Protein AF-A0A3M5C1I0-F1 (afdb_monomer)

Sequence (138 aa):
MQLDGQMSVAQLFEQVRHTVIEGQSHQDLPFDHLVEALQPPRSAAYNPLFQVMCNVQRWEFQQSRELAGMTVDYLVNDARATKFDLNLEVTELDHRLGCCLTYSTDLFDEPRIAQMAEHWLNLLQALLADPQQRLSEL

InterPro domains:
  IPR001242 Condensation domain [PF00668] (2-137)
  IPR023213 Chloramphenicol acetyltransferase-like domain superfamily [G3DSA:3.30.559.10] (63-79)

Secondary structure (DSSP, 8-state):
----TTSBHHHHHHHHHHHHHHHHTTTTS-HHHHHHHH-PPP-SSS-SS-SEEEEEE-----SEEEETTEEEEPPP------SSSEEEEEEEETTEEEEEEEE-TTT--HHHHHHHHHHHHHHHHHHHH-TTSBGGG-

Solvent-accessible surface area (backbone atoms only — not comparable to full-atom values): 8470 Å² total; per-residue (Å²): 140,85,89,56,51,80,38,27,38,48,56,51,51,52,53,50,52,50,54,52,53,59,49,59,78,53,59,86,60,55,66,69,60,51,48,66,73,66,61,66,89,84,57,97,87,52,45,79,101,53,43,72,47,78,47,80,45,89,48,89,64,63,58,58,43,80,55,97,89,38,84,44,70,68,76,79,79,83,65,82,74,60,76,31,57,33,35,38,41,34,36,47,49,94,94,38,80,46,76,46,80,38,53,33,72,93,81,46,54,70,72,59,52,54,52,51,52,53,52,49,52,52,48,54,53,50,54,69,71,42,45,74,44,36,54,67,78,107

Mean predicted aligned error: 6.78 Å

Structure (mmCIF, N/CA/C/O backbone):
data_AF-A0A3M5C1I0-F1
#
_entry.id   AF-A0A3M5C1I0-F1
#
loop_
_atom_site.group_PDB
_atom_site.id
_atom_site.type_symbol
_atom_site.label_atom_id
_atom_site.label_alt_id
_atom_site.label_comp_id
_atom_site.label_asym_id
_atom_site.label_entity_id
_atom_site.label_seq_id
_atom_site.pdbx_PDB_ins_code
_atom_site.Cartn_x
_atom_site.Cartn_y
_atom_site.Cartn_z
_atom_site.occupancy
_atom_site.B_iso_or_equiv
_atom_site.auth_seq_id
_atom_site.auth_comp_id
_atom_site.auth_asym_id
_atom_site.auth_atom_id
_atom_site.pdbx_PDB_model_num
ATOM 1 N N . MET A 1 1 ? -3.819 3.339 13.992 1.00 71.81 1 MET A N 1
ATOM 2 C CA . MET A 1 1 ? -4.509 4.377 13.201 1.00 71.81 1 MET A CA 1
ATOM 3 C C . MET A 1 1 ? -5.958 3.960 13.027 1.00 71.81 1 MET A C 1
ATOM 5 O O . MET A 1 1 ? -6.184 2.791 12.747 1.00 71.81 1 MET A O 1
ATOM 9 N N . GLN A 1 2 ? -6.919 4.857 13.231 1.00 86.69 2 GLN A N 1
ATOM 10 C CA . GLN A 1 2 ? -8.335 4.572 12.984 1.00 86.69 2 GLN A CA 1
ATOM 11 C C . GLN A 1 2 ? -8.820 5.521 11.894 1.00 86.69 2 GLN A C 1
ATOM 13 O O . GLN A 1 2 ? -8.638 6.727 12.030 1.00 86.69 2 GLN A O 1
ATOM 18 N N . LEU A 1 3 ? -9.371 4.959 10.820 1.00 91.69 3 LEU A N 1
ATOM 19 C CA . LEU A 1 3 ? -9.938 5.713 9.708 1.00 91.69 3 LEU A CA 1
ATOM 20 C C . LEU A 1 3 ? -11.421 5.978 9.972 1.00 91.69 3 LEU A C 1
ATOM 22 O O . LEU A 1 3 ? -12.141 5.084 10.417 1.00 91.69 3 LEU A O 1
ATOM 26 N N . ASP A 1 4 ? -11.868 7.186 9.651 1.00 93.00 4 ASP A N 1
ATOM 27 C CA . ASP A 1 4 ? -13.272 7.587 9.655 1.00 93.00 4 ASP A CA 1
ATOM 28 C C . ASP A 1 4 ? -13.571 8.311 8.335 1.00 93.00 4 ASP A C 1
ATOM 30 O O . ASP A 1 4 ? -12.836 9.207 7.922 1.00 93.00 4 ASP A O 1
ATOM 34 N N . GLY A 1 5 ? -14.657 7.922 7.663 1.00 94.00 5 GLY A N 1
ATOM 35 C CA . GLY A 1 5 ? -15.087 8.523 6.400 1.00 94.00 5 GLY A CA 1
ATOM 36 C C . GLY A 1 5 ? -15.406 10.021 6.493 1.00 94.00 5 GLY A C 1
ATOM 37 O O . GLY A 1 5 ? -15.457 10.690 5.462 1.00 94.00 5 GLY A O 1
ATOM 38 N N . GLN A 1 6 ? -15.625 10.557 7.698 1.00 96.88 6 GLN A N 1
ATOM 39 C CA . GLN A 1 6 ? -15.834 11.988 7.936 1.00 96.88 6 GLN A CA 1
ATOM 40 C C . GLN A 1 6 ? -14.535 12.788 8.080 1.00 96.88 6 GLN A C 1
ATOM 42 O O . GLN A 1 6 ? -14.590 14.019 8.084 1.00 96.88 6 GLN A O 1
ATOM 47 N N . MET A 1 7 ? -13.383 12.121 8.193 1.00 96.81 7 MET A N 1
ATOM 48 C CA . MET A 1 7 ? -12.091 12.803 8.209 1.00 96.81 7 MET A CA 1
ATOM 49 C C . MET A 1 7 ? -11.844 13.506 6.881 1.00 96.81 7 MET A C 1
ATOM 51 O O . MET A 1 7 ? -12.232 12.999 5.828 1.00 96.81 7 MET A O 1
ATOM 55 N N . SER A 1 8 ? -11.150 14.640 6.921 1.00 97.69 8 SER A N 1
ATOM 56 C CA . SER A 1 8 ? -10.592 15.234 5.711 1.00 97.69 8 SER A CA 1
ATOM 57 C C . SER A 1 8 ? -9.298 14.541 5.290 1.00 97.69 8 SER A C 1
ATOM 59 O O . SER A 1 8 ? -8.598 13.925 6.104 1.00 97.69 8 SER A O 1
ATOM 61 N N . VAL A 1 9 ? -8.929 14.693 4.021 1.00 97.19 9 VAL A N 1
ATOM 62 C CA . VAL A 1 9 ? -7.633 14.233 3.502 1.00 97.19 9 VAL A CA 1
ATOM 63 C C . VAL A 1 9 ? -6.456 14.805 4.306 1.00 97.19 9 VAL A C 1
ATOM 65 O O . VAL A 1 9 ? -5.522 14.081 4.649 1.00 97.19 9 VAL A O 1
ATOM 68 N N . ALA A 1 10 ? -6.514 16.080 4.693 1.00 97.19 10 ALA A N 1
ATOM 69 C CA . ALA A 1 10 ? -5.482 16.715 5.509 1.00 97.19 10 ALA A CA 1
ATOM 70 C C . ALA A 1 10 ? -5.347 16.066 6.898 1.00 97.19 10 ALA A C 1
ATOM 72 O O . ALA A 1 10 ? -4.231 15.879 7.385 1.00 97.19 10 ALA A O 1
ATOM 73 N N . GLN A 1 11 ? -6.465 15.688 7.527 1.00 97.00 11 GLN A N 1
ATOM 74 C CA . GLN A 1 11 ? -6.447 14.973 8.808 1.00 97.00 11 GLN A CA 1
ATOM 75 C C . GLN A 1 11 ? -5.831 13.580 8.665 1.00 97.00 11 GLN A C 1
ATOM 77 O O . GLN A 1 11 ? -5.047 13.168 9.522 1.00 97.00 11 GLN A O 1
ATOM 82 N N . LEU A 1 12 ? -6.140 12.878 7.569 1.00 96.19 12 LEU A N 1
ATOM 83 C CA . LEU A 1 12 ? -5.516 11.597 7.258 1.00 96.19 12 LEU A CA 1
ATOM 84 C C . LEU A 1 12 ? -3.996 11.746 7.135 1.00 96.19 12 LEU A C 1
ATOM 86 O O . LEU A 1 12 ? -3.261 11.013 7.795 1.00 96.19 12 LEU A O 1
ATOM 90 N N . PHE A 1 13 ? -3.516 12.707 6.341 1.00 95.81 13 PHE A N 1
ATOM 91 C CA . PHE A 1 13 ? -2.081 12.938 6.156 1.00 95.81 13 PHE A CA 1
ATOM 92 C C . PHE A 1 13 ? -1.365 13.274 7.459 1.00 95.81 13 PHE A C 1
ATOM 94 O O . PHE A 1 13 ? -0.282 12.745 7.703 1.00 95.81 13 PHE A O 1
ATOM 101 N N . GLU A 1 14 ? -1.972 14.085 8.321 1.00 96.12 14 GLU A N 1
ATOM 102 C CA . GLU A 1 14 ? -1.389 14.409 9.620 1.00 96.12 14 GLU A CA 1
ATOM 103 C C . GLU A 1 14 ? -1.270 13.168 10.519 1.00 96.12 14 GLU A C 1
ATOM 105 O O . GLU A 1 14 ? -0.227 12.935 11.134 1.00 96.12 14 GLU A O 1
ATOM 110 N N . GLN A 1 15 ? -2.291 12.310 10.537 1.00 95.88 15 GLN A N 1
ATOM 111 C CA . GLN A 1 15 ? -2.256 11.073 11.312 1.00 95.88 15 GLN A CA 1
ATOM 112 C C . GLN A 1 15 ? -1.260 10.051 10.730 1.00 95.88 15 GLN A C 1
ATOM 114 O O . GLN A 1 15 ? -0.572 9.374 11.501 1.00 95.88 15 GLN A O 1
ATOM 119 N N . VAL A 1 16 ? -1.141 9.947 9.395 1.00 95.25 16 VAL A N 1
ATOM 120 C CA . VAL A 1 16 ? -0.113 9.110 8.744 1.00 95.25 16 VAL A CA 1
ATOM 121 C C . VAL A 1 16 ? 1.268 9.627 9.130 1.00 95.25 16 VAL A C 1
ATOM 123 O O . VAL A 1 16 ? 2.104 8.850 9.586 1.00 95.25 16 VAL A O 1
ATOM 126 N N . ARG A 1 17 ? 1.501 10.938 9.006 1.00 95.19 17 ARG A N 1
ATOM 127 C CA . ARG A 1 17 ? 2.773 11.585 9.345 1.00 95.19 17 ARG A CA 1
ATOM 128 C C . ARG A 1 17 ? 3.173 11.302 10.791 1.00 95.19 17 ARG A C 1
ATOM 130 O O . ARG A 1 17 ? 4.309 10.904 11.029 1.00 95.19 17 ARG A O 1
ATOM 137 N N . HIS A 1 18 ? 2.248 11.468 11.736 1.00 95.50 18 HIS A N 1
ATOM 138 C CA . HIS A 1 18 ? 2.489 11.172 13.148 1.00 95.50 18 HIS A CA 1
ATOM 139 C C . HIS A 1 18 ? 2.860 9.700 13.360 1.00 95.50 18 HIS A C 1
ATOM 141 O O . HIS A 1 18 ? 3.897 9.408 13.945 1.00 95.50 18 HIS A O 1
ATOM 147 N N . THR A 1 19 ? 2.068 8.782 12.798 1.00 94.69 19 THR A N 1
ATOM 148 C CA . THR A 1 19 ? 2.283 7.332 12.933 1.00 94.69 19 THR A CA 1
ATOM 149 C C . THR A 1 19 ? 3.640 6.904 12.366 1.00 94.69 19 THR A C 1
ATOM 151 O O . THR A 1 19 ? 4.341 6.101 12.977 1.00 94.69 19 THR A O 1
ATOM 154 N N . VAL A 1 20 ? 4.036 7.446 11.209 1.00 93.06 20 VAL A N 1
ATOM 155 C CA . VAL A 1 20 ? 5.328 7.132 10.578 1.00 93.06 20 VAL A CA 1
ATOM 156 C C . VAL A 1 20 ? 6.492 7.652 11.421 1.00 93.06 20 VAL A C 1
ATOM 158 O O . VAL A 1 20 ? 7.457 6.920 11.626 1.00 93.06 20 VAL A O 1
ATOM 161 N N . ILE A 1 21 ? 6.402 8.879 11.940 1.00 94.50 21 ILE A N 1
ATOM 162 C CA . ILE A 1 21 ? 7.454 9.467 12.783 1.00 94.50 21 ILE A CA 1
ATOM 163 C C . ILE A 1 21 ? 7.602 8.693 14.100 1.00 94.50 21 ILE A C 1
ATOM 165 O O . ILE A 1 21 ? 8.722 8.369 14.488 1.00 94.50 21 ILE A O 1
ATOM 169 N N . GLU A 1 22 ? 6.495 8.351 14.764 1.00 94.06 22 GLU A N 1
ATOM 170 C CA . GLU A 1 22 ? 6.519 7.531 15.984 1.00 94.06 22 GLU A CA 1
ATOM 171 C C . GLU A 1 22 ? 7.062 6.120 15.725 1.00 94.06 22 GLU A C 1
ATOM 173 O O . GLU A 1 22 ? 7.825 5.580 16.525 1.00 94.06 22 GLU A O 1
ATOM 178 N N . GLY A 1 23 ? 6.717 5.514 14.586 1.00 91.38 23 GLY A N 1
ATOM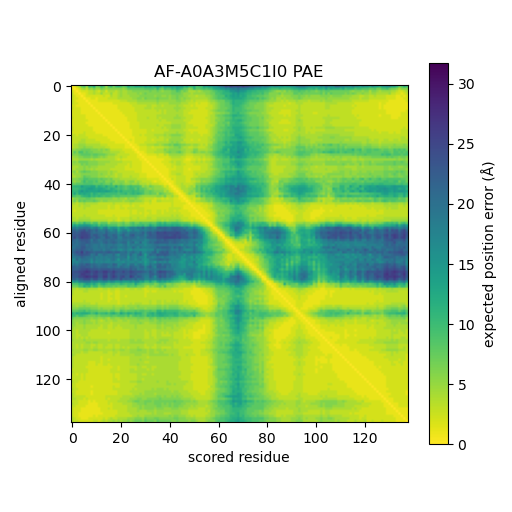 179 C CA . GLY A 1 23 ? 7.286 4.227 14.186 1.00 91.38 23 GLY A CA 1
ATOM 180 C C . GLY A 1 23 ? 8.804 4.310 14.010 1.00 91.38 23 GLY A C 1
ATOM 181 O O . GLY A 1 23 ? 9.542 3.458 14.502 1.00 91.38 23 GLY A O 1
ATOM 182 N N . GLN A 1 24 ? 9.286 5.375 13.366 1.00 90.19 24 GLN A N 1
ATOM 183 C CA . GLN A 1 24 ? 10.715 5.609 13.151 1.00 90.19 24 GLN A CA 1
ATOM 184 C C . GLN A 1 24 ? 11.486 5.865 14.452 1.00 90.19 24 GLN 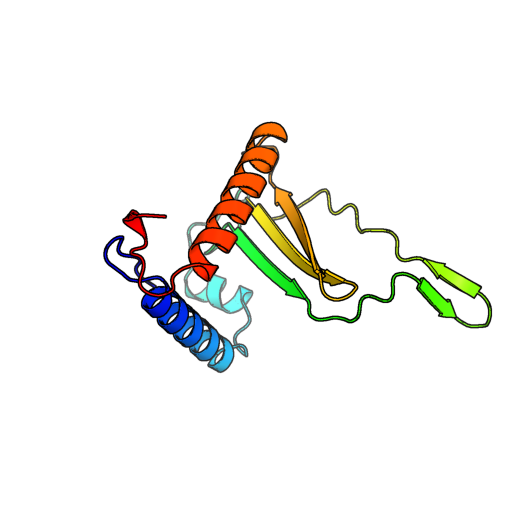A C 1
ATOM 186 O O . GLN A 1 24 ? 12.647 5.464 14.545 1.00 90.19 24 GLN A O 1
ATOM 191 N N . SER A 1 25 ? 10.872 6.463 15.481 1.00 92.50 25 SER A N 1
ATOM 192 C CA . SER A 1 25 ? 11.529 6.622 16.789 1.00 92.50 25 SER A CA 1
ATOM 193 C C . SER A 1 25 ? 11.736 5.302 17.542 1.00 92.50 25 SER A C 1
ATOM 195 O O . SER A 1 25 ? 12.439 5.283 18.550 1.00 92.50 25 SER A O 1
ATOM 197 N N . HIS A 1 26 ? 11.160 4.198 17.055 1.00 91.12 26 HIS A N 1
ATOM 198 C CA . HIS A 1 26 ? 11.295 2.853 17.620 1.00 91.12 26 HIS A CA 1
ATOM 199 C C . HIS A 1 26 ? 11.867 1.825 16.627 1.00 91.12 26 HIS A C 1
ATOM 201 O O . HIS A 1 26 ? 11.741 0.620 16.842 1.00 91.12 26 HIS A O 1
ATOM 207 N N . GLN A 1 27 ? 12.523 2.286 15.555 1.00 88.75 27 GLN A N 1
ATOM 208 C CA . GLN A 1 27 ? 13.028 1.430 14.469 1.00 88.75 27 GLN A CA 1
ATOM 209 C C . GLN A 1 27 ? 14.137 0.445 14.879 1.00 88.75 27 GLN A C 1
ATOM 211 O O . GLN A 1 27 ? 14.408 -0.502 14.147 1.00 88.75 27 GLN A O 1
ATOM 216 N N . ASP A 1 28 ? 14.769 0.652 16.039 1.00 91.75 28 ASP A N 1
ATOM 217 C CA . ASP A 1 28 ? 15.854 -0.206 16.530 1.00 91.75 28 ASP A CA 1
ATOM 218 C C . ASP A 1 28 ? 15.370 -1.602 16.951 1.00 91.75 28 ASP A C 1
ATOM 220 O O . ASP A 1 28 ? 16.185 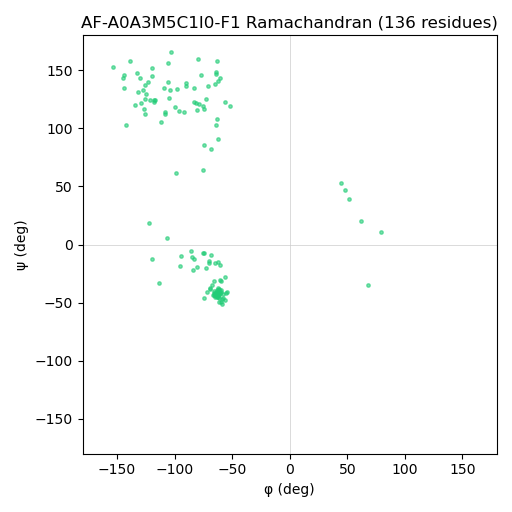-2.512 17.107 1.00 91.75 28 ASP A O 1
ATOM 224 N N . LEU A 1 29 ? 14.057 -1.790 17.150 1.00 90.31 29 LEU A N 1
ATOM 225 C CA . LEU A 1 29 ? 13.474 -3.094 17.452 1.00 90.31 29 LEU A CA 1
ATOM 226 C C . LEU A 1 29 ? 13.312 -3.912 16.158 1.00 90.31 29 LEU A C 1
ATOM 228 O O . LEU A 1 29 ? 12.486 -3.552 15.316 1.00 90.31 29 LEU A O 1
ATOM 232 N N . PRO A 1 30 ? 14.018 -5.049 15.999 1.00 93.06 30 PRO A N 1
ATOM 233 C CA . PRO A 1 30 ? 13.846 -5.901 14.831 1.00 93.06 30 PRO A CA 1
ATOM 234 C C . PRO A 1 30 ? 12.422 -6.452 14.748 1.00 93.06 30 PRO A C 1
ATOM 236 O O . PRO A 1 30 ? 11.844 -6.873 15.753 1.00 93.06 30 PRO A O 1
ATOM 239 N N . PHE A 1 31 ? 11.879 -6.518 13.532 1.00 91.25 31 PHE A N 1
ATOM 240 C CA . PHE A 1 31 ? 10.528 -7.028 13.290 1.00 91.25 31 PHE A CA 1
ATOM 241 C C . PHE A 1 31 ? 10.317 -8.444 13.851 1.00 91.25 31 PHE A C 1
ATOM 243 O O . PHE A 1 31 ? 9.299 -8.707 14.488 1.00 91.25 31 PHE A O 1
ATOM 250 N N . ASP A 1 32 ? 11.299 -9.334 13.691 1.00 90.00 32 ASP A N 1
ATOM 251 C CA . ASP A 1 32 ? 11.206 -10.714 14.182 1.00 90.00 32 ASP A CA 1
ATOM 252 C C . ASP A 1 32 ? 11.039 -10.771 15.711 1.00 90.00 32 ASP A C 1
ATOM 254 O O . ASP A 1 32 ? 10.220 -11.537 16.215 1.00 90.00 32 ASP A O 1
ATOM 258 N N . HIS A 1 33 ? 11.719 -9.889 16.454 1.00 92.81 33 HIS A N 1
ATOM 259 C CA . HIS A 1 33 ? 11.579 -9.803 17.913 1.00 92.81 33 HIS A CA 1
ATOM 260 C C . HIS A 1 33 ? 10.186 -9.305 18.325 1.00 92.81 33 HIS A C 1
ATOM 262 O O . HIS A 1 33 ? 9.636 -9.748 19.335 1.00 92.81 33 HIS A O 1
ATOM 268 N N . LEU A 1 34 ? 9.587 -8.400 17.544 1.00 92.38 34 LEU A N 1
ATOM 269 C CA . LEU A 1 34 ? 8.217 -7.945 17.776 1.00 92.38 34 LEU A CA 1
ATOM 270 C C . LEU A 1 34 ? 7.210 -9.086 17.571 1.00 92.38 34 LEU A C 1
ATOM 272 O O . LEU A 1 34 ? 6.300 -9.262 18.382 1.00 92.38 34 LEU A O 1
ATOM 276 N N . VAL A 1 35 ? 7.385 -9.887 16.518 1.00 92.44 35 VAL A N 1
ATOM 277 C CA . VAL A 1 35 ? 6.550 -11.069 16.257 1.00 92.44 35 VAL A CA 1
ATOM 278 C C . VAL A 1 35 ? 6.690 -12.096 17.382 1.00 92.44 35 VAL A C 1
ATOM 280 O O . VAL A 1 35 ? 5.685 -12.639 17.842 1.00 92.44 35 VAL A O 1
ATOM 283 N N . GLU A 1 36 ? 7.911 -12.341 17.861 1.00 91.75 36 GLU A N 1
ATOM 284 C CA . GLU A 1 36 ? 8.165 -13.242 18.989 1.00 91.75 36 GLU A CA 1
ATOM 285 C C . GLU A 1 36 ? 7.481 -12.780 20.279 1.00 91.75 36 GLU A C 1
ATOM 287 O O . GLU A 1 36 ? 6.907 -13.607 20.989 1.00 91.75 36 GLU A O 1
ATOM 292 N N . ALA A 1 37 ? 7.500 -11.477 20.565 1.00 93.62 37 ALA A N 1
ATOM 293 C CA . ALA A 1 37 ? 6.876 -10.909 21.756 1.00 93.62 37 ALA A CA 1
ATOM 294 C C . ALA A 1 37 ? 5.339 -10.918 21.689 1.00 93.62 37 ALA A C 1
ATOM 296 O O . ALA A 1 37 ? 4.682 -11.211 22.686 1.00 93.62 37 ALA A O 1
ATOM 297 N N . LEU A 1 38 ? 4.760 -10.603 20.525 1.00 93.81 38 LEU A N 1
ATOM 298 C CA . LEU A 1 38 ? 3.306 -10.532 20.338 1.00 93.81 38 LEU A CA 1
ATOM 299 C C . LEU A 1 38 ? 2.649 -11.900 20.124 1.00 93.81 38 LEU A C 1
ATOM 301 O O . LEU A 1 38 ? 1.438 -12.017 20.296 1.00 93.81 38 LEU A O 1
ATOM 305 N N . GLN A 1 39 ? 3.427 -12.914 19.731 1.00 92.12 39 GLN A N 1
ATOM 306 C CA . GLN A 1 39 ? 2.967 -14.282 19.475 1.00 92.12 39 GLN A CA 1
ATOM 307 C C . GLN A 1 39 ? 1.660 -14.354 18.655 1.00 92.12 39 GLN A C 1
ATOM 309 O O . GLN A 1 39 ? 0.704 -15.014 19.077 1.00 92.12 39 GLN A O 1
ATOM 314 N N . PRO A 1 40 ? 1.577 -13.692 17.482 1.00 91.38 40 PRO A N 1
ATOM 315 C CA . PRO A 1 40 ? 0.380 -13.771 16.659 1.00 91.38 40 PRO A CA 1
ATOM 316 C C . PRO A 1 40 ? 0.143 -15.219 16.188 1.00 91.38 40 PRO A C 1
ATOM 318 O O . PRO A 1 40 ? 1.092 -16.012 16.120 1.00 91.38 40 PRO A O 1
ATOM 321 N N . PRO A 1 41 ? -1.099 -15.586 15.817 1.00 88.31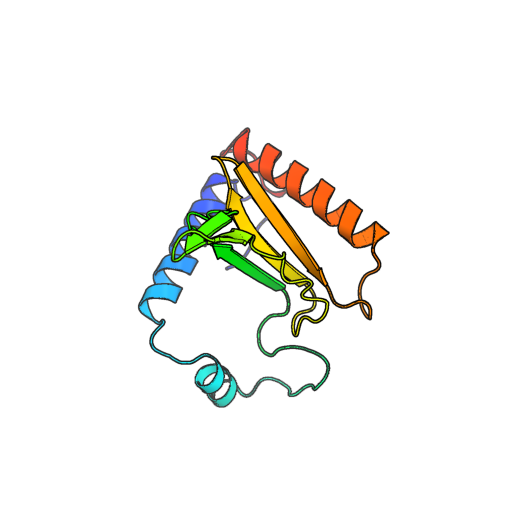 41 PRO A N 1
ATOM 322 C CA . PRO A 1 41 ? -1.393 -16.900 15.256 1.00 88.31 41 PRO A CA 1
ATOM 323 C C . PRO A 1 41 ? -0.459 -17.222 14.085 1.00 88.31 41 PRO A C 1
ATOM 325 O O . PRO A 1 41 ? -0.425 -16.507 13.083 1.00 88.31 41 PRO A O 1
ATOM 328 N N . ARG A 1 42 ? 0.317 -18.301 14.223 1.00 83.75 42 ARG A N 1
ATOM 329 C CA . ARG A 1 42 ? 1.274 -18.721 13.198 1.00 83.75 42 ARG A CA 1
ATOM 330 C C . ARG A 1 42 ? 0.545 -19.268 11.980 1.00 83.75 42 ARG A C 1
ATOM 332 O O . ARG A 1 42 ? -0.362 -20.086 12.109 1.00 83.75 42 ARG A O 1
ATOM 339 N N . SER A 1 43 ? 1.009 -18.869 10.804 1.00 83.44 43 SER A N 1
ATOM 340 C CA . SER A 1 43 ? 0.539 -19.373 9.521 1.00 83.44 43 SER A CA 1
ATOM 341 C C . SER A 1 43 ? 1.692 -19.449 8.539 1.00 83.44 43 SER A C 1
ATOM 343 O O . SER A 1 43 ? 2.566 -18.587 8.535 1.00 83.44 43 SER A O 1
ATOM 345 N N . ALA A 1 44 ? 1.681 -20.485 7.705 1.00 79.25 44 ALA A N 1
ATOM 346 C CA . ALA A 1 44 ? 2.580 -20.585 6.561 1.00 79.25 44 ALA A CA 1
ATOM 347 C C . ALA A 1 44 ? 2.054 -19.810 5.338 1.00 79.25 44 ALA A C 1
ATOM 349 O O . ALA A 1 44 ? 2.793 -19.634 4.377 1.00 79.25 44 ALA A O 1
ATOM 350 N N . ALA A 1 45 ? 0.787 -19.377 5.370 1.00 78.12 45 ALA A N 1
ATOM 351 C CA . ALA A 1 45 ? 0.101 -18.766 4.235 1.00 78.12 45 ALA A CA 1
ATOM 352 C C . ALA A 1 45 ? 0.140 -17.230 4.234 1.00 78.12 45 ALA A C 1
ATOM 354 O O . ALA A 1 45 ? -0.104 -16.634 3.195 1.00 78.12 45 ALA A O 1
ATOM 355 N N . TYR A 1 46 ? 0.420 -16.583 5.371 1.00 81.44 46 TYR A N 1
ATOM 356 C CA . TYR A 1 46 ? 0.416 -15.121 5.468 1.00 81.44 46 TYR A CA 1
ATOM 357 C C . TYR A 1 46 ? 1.509 -14.597 6.396 1.00 81.44 46 TYR A C 1
ATOM 359 O O . TYR A 1 46 ? 1.841 -15.208 7.414 1.00 81.44 46 TYR A O 1
ATOM 367 N N . ASN A 1 47 ? 2.043 -13.427 6.044 1.00 84.94 47 ASN A N 1
ATOM 368 C CA . ASN A 1 47 ? 3.005 -12.700 6.859 1.00 84.94 47 ASN A CA 1
ATOM 369 C C . ASN A 1 47 ? 2.360 -12.248 8.190 1.00 84.94 47 ASN A C 1
ATOM 371 O O . ASN A 1 47 ? 1.200 -11.812 8.193 1.00 84.94 47 ASN A O 1
ATOM 375 N N . PRO A 1 48 ? 3.067 -12.352 9.332 1.00 86.69 48 PRO A N 1
ATOM 376 C CA . PRO A 1 48 ? 2.545 -11.890 10.612 1.00 86.69 48 PRO A CA 1
ATOM 377 C C . PRO A 1 48 ? 2.323 -10.371 10.614 1.00 86.69 48 PRO A C 1
ATOM 379 O O . PRO A 1 48 ? 3.066 -9.616 9.996 1.00 86.69 48 PRO A O 1
ATOM 382 N N . LEU A 1 49 ? 1.322 -9.920 11.375 1.00 91.25 49 LEU A N 1
ATOM 383 C CA . LEU A 1 49 ? 0.988 -8.514 11.663 1.00 91.25 49 LEU A CA 1
ATOM 384 C C . LEU A 1 49 ? 0.458 -7.670 10.488 1.00 91.25 49 LEU A C 1
ATOM 386 O O . LEU A 1 49 ? -0.415 -6.839 10.722 1.00 91.25 49 LEU A O 1
ATOM 390 N N . PHE A 1 50 ? 0.926 -7.872 9.254 1.00 93.12 50 PHE A N 1
ATOM 391 C CA . PHE A 1 50 ? 0.458 -7.124 8.083 1.00 93.12 50 PHE A CA 1
ATOM 392 C C . PHE A 1 50 ? 0.618 -7.913 6.778 1.00 93.12 50 PHE A C 1
ATOM 394 O O . PHE A 1 50 ? 1.511 -8.753 6.643 1.00 93.12 50 PHE A O 1
ATOM 401 N N . GLN A 1 51 ? -0.247 -7.607 5.811 1.00 94.25 51 GLN A N 1
ATOM 402 C CA . GLN A 1 51 ? -0.353 -8.322 4.533 1.00 94.25 51 GLN A CA 1
ATOM 403 C C . GLN A 1 51 ? -0.093 -7.429 3.316 1.00 94.25 51 GLN A C 1
ATOM 405 O O . GLN A 1 51 ? 0.103 -7.943 2.220 1.00 94.25 51 GLN A O 1
ATOM 410 N N . VAL A 1 52 ? -0.068 -6.106 3.502 1.00 95.12 52 VAL A N 1
ATOM 411 C CA . VAL A 1 52 ? 0.224 -5.137 2.442 1.00 95.12 52 VAL A CA 1
ATOM 412 C C . VAL A 1 52 ? 1.482 -4.368 2.812 1.00 95.12 52 VAL A C 1
ATOM 414 O O . VAL A 1 52 ? 1.537 -3.748 3.875 1.00 95.12 52 VAL A O 1
ATOM 417 N N . MET A 1 53 ? 2.484 -4.417 1.940 1.00 93.81 53 MET A N 1
ATOM 418 C CA . MET A 1 53 ? 3.730 -3.665 2.074 1.00 93.81 53 MET A CA 1
ATOM 419 C C . MET A 1 53 ? 3.744 -2.504 1.077 1.00 93.81 53 MET A C 1
ATOM 421 O O . MET A 1 53 ? 3.33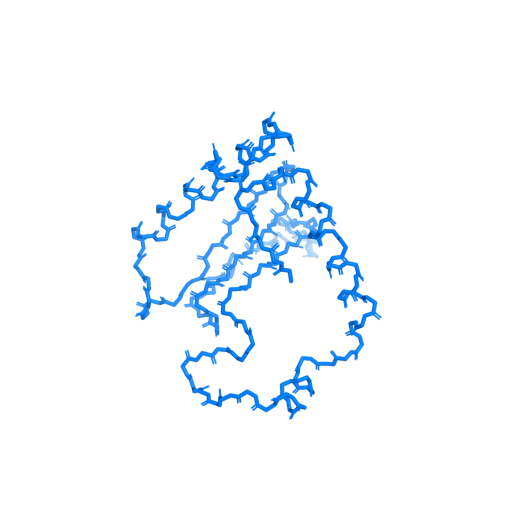2 -2.659 -0.070 1.00 93.81 53 MET A O 1
ATOM 425 N N . CYS A 1 54 ? 4.233 -1.343 1.511 1.00 93.44 54 CYS A N 1
ATOM 426 C CA . CYS A 1 54 ? 4.494 -0.197 0.646 1.00 93.44 54 CYS A CA 1
ATOM 427 C C . CYS A 1 54 ? 5.917 0.292 0.900 1.00 93.44 54 CYS A C 1
ATOM 429 O O . CYS A 1 54 ? 6.263 0.639 2.031 1.00 93.44 54 CYS A O 1
ATOM 431 N N . ASN A 1 55 ? 6.733 0.317 -0.148 1.00 90.56 55 ASN A N 1
ATOM 432 C CA . ASN A 1 55 ? 8.109 0.776 -0.097 1.00 90.56 55 ASN A CA 1
ATOM 433 C C . ASN A 1 55 ? 8.304 1.942 -1.065 1.00 90.56 55 ASN A C 1
ATOM 435 O O . ASN A 1 55 ? 8.047 1.808 -2.258 1.00 90.56 55 ASN A O 1
ATOM 439 N N . VAL A 1 56 ? 8.784 3.077 -0.557 1.00 88.62 56 VAL A N 1
ATOM 440 C CA . VAL A 1 56 ? 9.075 4.265 -1.365 1.00 88.62 56 VAL A CA 1
ATOM 441 C C . VAL A 1 56 ? 10.581 4.475 -1.392 1.00 88.62 56 VAL A C 1
ATOM 443 O O . VAL A 1 56 ? 11.181 4.926 -0.416 1.00 88.62 56 VAL 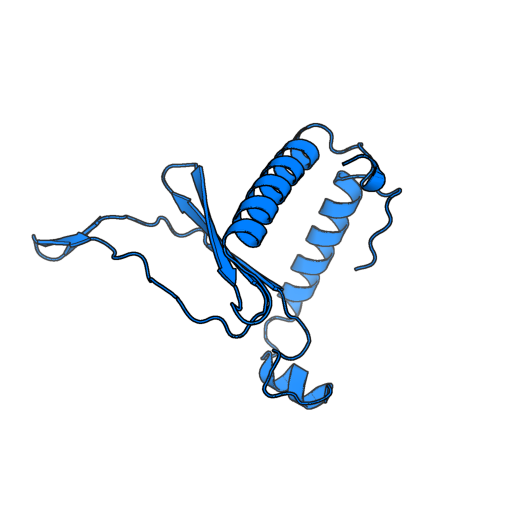A O 1
ATOM 446 N N . GLN A 1 57 ? 11.195 4.151 -2.523 1.00 80.06 57 GLN A N 1
ATOM 447 C CA . GLN A 1 57 ? 12.627 4.270 -2.738 1.00 80.06 57 GLN A CA 1
ATOM 448 C C . GLN A 1 57 ? 12.944 5.590 -3.437 1.00 80.06 57 GLN A C 1
ATOM 450 O O . GLN A 1 57 ? 12.588 5.819 -4.592 1.00 80.06 57 GLN A O 1
ATOM 455 N N . ARG A 1 58 ? 13.666 6.453 -2.722 1.00 68.12 58 ARG A N 1
ATOM 456 C CA . ARG A 1 58 ? 14.262 7.682 -3.256 1.00 68.12 58 ARG A CA 1
ATOM 457 C C . ARG A 1 58 ? 15.729 7.428 -3.574 1.00 68.12 58 ARG A C 1
ATOM 459 O O . ARG A 1 58 ? 16.621 7.980 -2.936 1.00 68.12 58 ARG A O 1
ATOM 466 N N . TRP A 1 59 ? 15.985 6.504 -4.485 1.00 61.38 59 TRP A N 1
ATOM 467 C CA . TRP A 1 59 ? 17.310 6.366 -5.071 1.00 61.38 59 TRP A CA 1
ATOM 468 C C . TRP A 1 59 ? 17.249 6.966 -6.46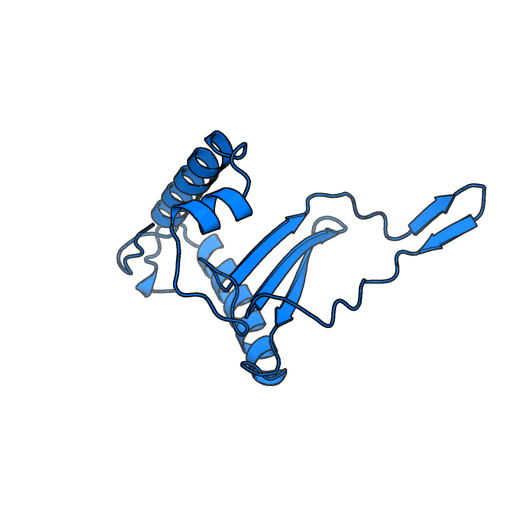2 1.00 61.38 59 TRP A C 1
ATOM 470 O O . TRP A 1 59 ? 16.319 6.667 -7.203 1.00 61.38 59 TRP A O 1
ATOM 480 N N . GLU A 1 60 ? 18.228 7.801 -6.810 1.00 54.66 60 GLU A N 1
ATOM 481 C CA . GLU A 1 60 ? 18.465 8.176 -8.202 1.00 54.66 60 GLU A CA 1
ATOM 482 C C . GLU A 1 60 ? 18.820 6.892 -8.953 1.00 54.66 60 GLU A C 1
ATOM 484 O O . GLU A 1 60 ? 19.969 6.431 -8.965 1.00 54.66 60 GLU A O 1
ATOM 489 N N . PHE A 1 61 ? 17.793 6.241 -9.492 1.00 55.84 61 PHE A N 1
ATOM 490 C CA . PHE A 1 61 ? 17.943 5.005 -10.227 1.00 55.84 61 PHE A CA 1
ATOM 491 C C . PHE A 1 61 ? 18.536 5.366 -11.586 1.00 55.84 61 PHE A C 1
ATOM 493 O O . PHE A 1 61 ? 17.830 5.611 -12.559 1.00 55.84 61 PHE A O 1
ATOM 5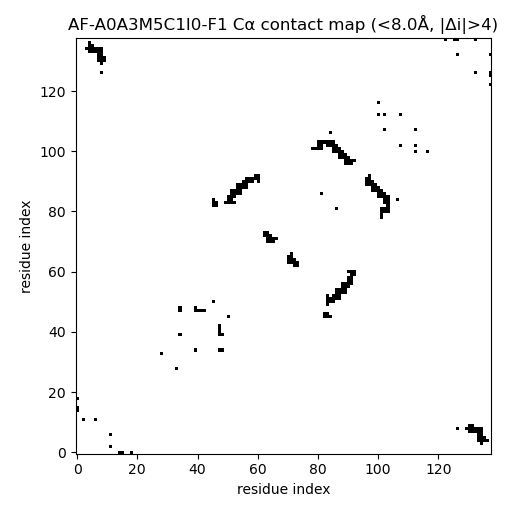00 N N . GLN A 1 62 ? 19.863 5.464 -11.643 1.00 56.75 62 GLN A N 1
ATOM 501 C CA . GLN A 1 62 ? 20.573 5.554 -12.909 1.00 56.75 62 GLN A CA 1
ATOM 502 C C . GLN A 1 62 ? 20.342 4.237 -13.655 1.00 56.75 62 GLN A C 1
ATOM 504 O O . GLN A 1 62 ? 20.934 3.218 -13.303 1.00 56.75 62 GLN A O 1
ATOM 509 N N . GLN A 1 63 ? 19.445 4.260 -14.648 1.00 59.03 63 GLN A N 1
ATOM 510 C CA . GLN A 1 63 ? 19.084 3.092 -15.462 1.00 59.03 63 GLN A CA 1
ATOM 511 C C . GLN A 1 63 ? 20.296 2.460 -16.149 1.00 59.03 63 GLN A C 1
ATOM 513 O O . GLN A 1 63 ? 20.312 1.249 -16.362 1.00 59.03 63 GLN A O 1
ATOM 518 N N . SER A 1 64 ? 21.322 3.269 -16.424 1.00 65.19 64 SER A N 1
ATOM 519 C CA . SER A 1 64 ? 22.631 2.815 -16.862 1.00 65.19 64 SER A CA 1
ATOM 520 C C . SER A 1 64 ? 23.736 3.450 -16.022 1.00 65.19 64 SER A C 1
ATOM 522 O O . SER A 1 64 ? 23.654 4.614 -15.624 1.00 65.19 64 SER A O 1
ATOM 524 N N . ARG A 1 65 ? 24.786 2.682 -15.738 1.00 70.00 65 ARG A N 1
ATOM 525 C CA . ARG A 1 65 ? 26.023 3.190 -15.132 1.00 70.00 65 ARG A CA 1
ATOM 526 C C . ARG A 1 65 ? 27.200 2.854 -16.027 1.00 70.00 65 ARG A C 1
ATOM 528 O O . ARG A 1 65 ? 27.281 1.742 -16.542 1.00 70.00 65 ARG A O 1
ATOM 535 N N . GLU A 1 66 ? 28.139 3.785 -16.170 1.00 77.81 66 GLU A N 1
ATOM 536 C CA . GLU A 1 66 ? 29.449 3.440 -16.714 1.00 77.81 66 GLU A CA 1
ATOM 537 C C . GLU A 1 66 ? 30.323 2.834 -15.621 1.00 77.81 66 GLU A C 1
ATOM 539 O O . GLU A 1 66 ? 30.604 3.457 -14.595 1.00 77.81 66 GLU A O 1
ATOM 544 N N . LEU A 1 67 ? 30.782 1.610 -15.859 1.00 77.25 67 LEU A N 1
ATOM 545 C CA . LEU A 1 67 ? 31.741 0.925 -15.011 1.00 77.25 67 LEU A CA 1
ATOM 546 C C . LEU A 1 67 ? 32.923 0.490 -15.875 1.00 77.25 67 LEU A C 1
ATOM 548 O O . LEU A 1 67 ? 32.782 -0.364 -16.744 1.00 77.25 67 LEU A O 1
ATOM 552 N N . ALA A 1 68 ? 34.091 1.095 -15.646 1.00 82.00 68 ALA A N 1
ATOM 553 C CA . ALA A 1 68 ? 35.331 0.775 -16.363 1.00 82.00 68 ALA A CA 1
ATOM 554 C C . ALA A 1 68 ? 35.201 0.796 -17.908 1.00 82.00 68 ALA A C 1
ATOM 556 O O . ALA A 1 68 ? 35.776 -0.047 -18.594 1.00 82.00 68 ALA A O 1
ATOM 557 N N . GLY A 1 69 ? 34.446 1.756 -18.458 1.00 84.94 69 GLY A N 1
ATOM 558 C CA . GLY A 1 69 ? 34.219 1.886 -19.905 1.00 84.94 69 GLY A CA 1
ATOM 559 C C . GLY A 1 69 ? 33.166 0.929 -20.477 1.00 84.94 69 GLY A C 1
ATOM 560 O O . GLY A 1 69 ? 33.047 0.817 -21.695 1.00 84.94 69 GLY A O 1
ATOM 561 N N . MET A 1 70 ? 32.413 0.235 -19.619 1.00 80.25 70 MET A N 1
ATOM 562 C CA . MET A 1 70 ? 31.262 -0.583 -19.998 1.00 80.25 70 MET A CA 1
ATOM 563 C C . MET A 1 70 ? 29.974 0.091 -19.528 1.00 80.25 70 MET A C 1
ATOM 565 O O . MET A 1 70 ? 29.886 0.526 -18.379 1.00 80.25 70 MET A O 1
ATOM 569 N N . THR A 1 71 ? 28.967 0.138 -20.395 1.00 84.12 71 THR A N 1
ATOM 570 C CA . THR A 1 71 ? 27.606 0.523 -20.014 1.00 84.12 71 THR A CA 1
ATOM 571 C C . THR A 1 71 ? 26.929 -0.672 -19.348 1.00 84.12 71 THR A C 1
ATOM 573 O O . THR A 1 71 ? 26.842 -1.749 -19.936 1.00 84.12 71 THR A O 1
ATOM 576 N N . VAL A 1 72 ? 26.496 -0.495 -18.103 1.00 79.94 72 VAL A N 1
ATOM 577 C CA . VAL A 1 72 ? 25.763 -1.498 -17.327 1.00 79.94 72 VAL A CA 1
ATOM 578 C C . VAL A 1 72 ? 24.323 -1.042 -17.208 1.00 79.94 72 VAL A C 1
ATOM 580 O O . VAL A 1 72 ? 24.064 -0.045 -16.537 1.00 79.94 72 VAL A O 1
ATOM 583 N N . ASP A 1 73 ? 23.407 -1.787 -17.817 1.00 73.25 73 ASP A N 1
ATOM 584 C CA . ASP A 1 73 ? 21.973 -1.544 -17.700 1.00 73.25 73 ASP A CA 1
ATOM 585 C C . ASP A 1 73 ? 21.392 -2.327 -16.522 1.00 73.25 73 ASP A C 1
ATOM 587 O O . ASP A 1 73 ? 21.689 -3.510 -16.318 1.00 73.25 73 ASP A O 1
ATOM 591 N N . TYR A 1 74 ? 20.534 -1.674 -15.744 1.00 62.12 74 TYR A N 1
ATOM 592 C CA . TYR A 1 74 ? 19.764 -2.361 -14.718 1.00 62.12 74 TYR A CA 1
ATOM 593 C C . TYR A 1 74 ? 18.647 -3.181 -15.365 1.00 62.12 74 TYR A C 1
ATOM 595 O O . TYR A 1 74 ? 17.708 -2.643 -15.951 1.00 62.12 74 TYR A O 1
ATOM 603 N N . LEU A 1 75 ? 18.716 -4.502 -15.207 1.00 60.69 75 LEU A N 1
ATOM 604 C CA . LEU A 1 75 ? 17.576 -5.375 -15.455 1.00 60.69 75 LEU A CA 1
ATOM 605 C C . LEU A 1 75 ? 16.560 -5.183 -14.330 1.00 60.69 75 LEU A C 1
ATOM 607 O O . LEU A 1 75 ? 16.897 -5.322 -13.152 1.00 60.69 75 LEU A O 1
ATOM 611 N N . VAL A 1 76 ? 15.319 -4.870 -14.702 1.00 58.62 76 VAL A N 1
ATOM 612 C CA . VAL A 1 76 ? 14.198 -4.828 -13.760 1.00 58.62 76 VAL A CA 1
ATOM 613 C C . VAL A 1 76 ? 14.113 -6.192 -13.081 1.00 58.62 76 VAL A C 1
ATOM 615 O O . VAL A 1 76 ? 14.029 -7.221 -13.754 1.00 58.62 76 VAL A O 1
ATOM 618 N N . ASN A 1 77 ? 14.193 -6.201 -11.750 1.00 54.88 77 ASN A N 1
ATOM 619 C CA . ASN A 1 77 ? 14.023 -7.418 -10.973 1.00 54.88 77 ASN A CA 1
ATOM 620 C C . ASN A 1 77 ? 12.596 -7.920 -11.203 1.00 54.88 77 ASN A C 1
ATOM 622 O O . ASN A 1 77 ? 11.639 -7.309 -10.734 1.00 54.88 77 ASN A O 1
ATOM 626 N N . ASP A 1 78 ? 12.459 -9.018 -11.943 1.00 55.75 78 ASP A N 1
ATOM 627 C CA . ASP A 1 78 ? 11.191 -9.704 -12.178 1.00 55.75 78 ASP A CA 1
ATOM 628 C C . ASP A 1 78 ? 10.833 -10.480 -10.896 1.00 55.75 78 ASP A C 1
ATOM 630 O O . ASP A 1 78 ? 10.880 -11.711 -10.837 1.00 55.75 78 ASP A O 1
ATOM 634 N N . ALA A 1 79 ? 10.598 -9.741 -9.805 1.00 55.75 79 ALA A N 1
ATOM 635 C CA . ALA A 1 79 ? 10.259 -10.276 -8.496 1.00 55.75 79 ALA A CA 1
ATOM 636 C C . ALA A 1 79 ? 8.858 -10.894 -8.568 1.00 55.75 79 ALA A C 1
ATOM 638 O O . ALA A 1 79 ? 7.856 -10.284 -8.215 1.00 55.75 79 ALA A O 1
ATOM 639 N N . ARG A 1 80 ? 8.792 -12.132 -9.061 1.00 62.22 80 ARG A N 1
ATOM 640 C CA . ARG A 1 80 ? 7.552 -12.904 -9.228 1.00 62.22 80 ARG A CA 1
ATOM 641 C C . ARG A 1 80 ? 6.996 -13.461 -7.920 1.00 62.22 80 ARG A C 1
ATOM 643 O O . ARG A 1 80 ? 5.918 -14.041 -7.922 1.00 62.22 80 ARG A O 1
ATOM 650 N N . ALA A 1 81 ? 7.736 -13.339 -6.820 1.00 67.69 81 ALA A N 1
ATOM 651 C CA . ALA A 1 81 ? 7.365 -13.901 -5.532 1.00 67.69 81 ALA A CA 1
ATOM 652 C C . ALA A 1 81 ? 7.367 -12.817 -4.452 1.00 67.69 81 ALA A C 1
ATOM 654 O O . ALA A 1 81 ? 8.375 -12.150 -4.224 1.00 67.69 81 ALA A O 1
ATOM 655 N N . THR A 1 82 ? 6.239 -12.688 -3.758 1.00 78.12 82 THR A N 1
ATOM 656 C CA . THR A 1 82 ? 6.062 -11.841 -2.577 1.00 78.12 82 THR A CA 1
ATOM 657 C C . THR A 1 82 ? 5.655 -12.715 -1.390 1.00 78.12 82 THR A C 1
ATOM 659 O O . THR A 1 82 ? 4.954 -13.709 -1.557 1.00 78.12 82 THR A O 1
ATOM 662 N N . LYS A 1 83 ? 6.110 -12.362 -0.182 1.00 82.56 83 LYS A N 1
ATOM 663 C CA . LYS A 1 83 ? 5.626 -12.967 1.078 1.00 82.56 83 LYS A CA 1
ATOM 664 C C . LYS A 1 83 ? 4.356 -12.281 1.607 1.00 82.56 83 LYS A C 1
ATOM 666 O O . LYS A 1 83 ? 3.808 -12.702 2.622 1.00 82.56 83 LYS A O 1
ATOM 671 N N . PHE A 1 84 ? 3.948 -11.199 0.952 1.00 90.44 84 PHE A N 1
ATOM 672 C CA . PHE A 1 84 ? 2.791 -10.370 1.270 1.00 90.44 84 PHE A CA 1
ATOM 673 C C . PHE A 1 84 ? 1.674 -10.638 0.266 1.00 90.44 84 PHE A C 1
ATOM 675 O O . PHE A 1 84 ? 1.954 -10.993 -0.878 1.00 90.44 84 PHE A O 1
ATOM 682 N N . ASP A 1 85 ? 0.430 -10.378 0.650 1.00 93.62 85 ASP A N 1
ATOM 683 C CA . ASP A 1 85 ? -0.705 -10.450 -0.271 1.00 93.62 85 ASP A CA 1
ATOM 684 C C . ASP A 1 85 ? -0.527 -9.431 -1.409 1.00 93.62 85 ASP A C 1
ATOM 686 O O . ASP A 1 85 ? -0.781 -9.745 -2.574 1.00 93.62 85 ASP A O 1
ATOM 690 N N . LEU A 1 86 ? -0.023 -8.235 -1.071 1.00 93.94 86 LEU A N 1
ATOM 691 C CA . LEU A 1 86 ? 0.303 -7.160 -2.006 1.00 93.94 86 LEU A CA 1
ATOM 692 C C . LEU A 1 86 ? 1.558 -6.396 -1.553 1.00 93.94 86 LEU A C 1
ATOM 694 O O . LEU A 1 86 ? 1.688 -6.024 -0.388 1.00 93.94 86 LEU A O 1
ATOM 698 N N . ASN A 1 87 ? 2.471 -6.126 -2.477 1.00 93.12 87 ASN A N 1
ATOM 699 C CA . ASN A 1 87 ? 3.667 -5.317 -2.268 1.00 93.12 87 ASN A CA 1
ATOM 700 C C . ASN A 1 87 ? 3.710 -4.211 -3.323 1.00 93.12 87 ASN A C 1
ATOM 702 O O . ASN A 1 87 ? 3.792 -4.502 -4.514 1.00 93.12 87 ASN A O 1
ATOM 706 N N . LEU A 1 88 ? 3.642 -2.960 -2.877 1.00 92.81 88 LEU A N 1
ATOM 707 C CA . LEU A 1 88 ? 3.791 -1.779 -3.714 1.00 92.81 88 LEU A CA 1
ATOM 708 C C . LEU A 1 88 ? 5.213 -1.237 -3.578 1.00 92.81 88 LEU A C 1
ATOM 710 O O . LEU A 1 88 ? 5.614 -0.796 -2.502 1.00 92.81 88 LEU A O 1
ATOM 714 N N . GLU A 1 89 ? 5.942 -1.208 -4.683 1.00 90.06 89 GLU A N 1
ATOM 715 C CA . GLU A 1 89 ? 7.221 -0.514 -4.790 1.00 90.06 89 GLU A CA 1
ATOM 716 C C . GLU A 1 89 ? 7.033 0.774 -5.584 1.00 90.06 89 GLU A C 1
ATOM 718 O O . GLU A 1 89 ? 6.504 0.758 -6.694 1.00 90.06 89 GLU A O 1
ATOM 723 N N . VAL A 1 90 ? 7.458 1.894 -5.005 1.00 89.81 90 VAL A N 1
ATOM 724 C CA . VAL A 1 90 ? 7.432 3.217 -5.628 1.00 89.81 90 VAL A CA 1
ATOM 725 C C . VAL A 1 90 ? 8.865 3.706 -5.774 1.00 89.81 90 VAL A C 1
ATOM 727 O O . VAL A 1 90 ? 9.593 3.801 -4.786 1.00 89.81 90 VAL A O 1
ATOM 730 N N . THR A 1 91 ? 9.260 4.058 -6.990 1.00 86.50 91 THR A N 1
ATOM 731 C CA . THR A 1 91 ? 10.598 4.559 -7.312 1.00 86.50 91 THR A CA 1
ATOM 732 C C . THR A 1 91 ? 10.484 5.891 -8.033 1.00 86.50 91 THR A C 1
ATOM 734 O O . THR A 1 91 ? 9.650 6.054 -8.922 1.00 86.50 91 THR A O 1
ATOM 737 N N . GLU A 1 92 ? 11.330 6.850 -7.674 1.00 82.19 92 GLU A N 1
ATOM 738 C CA . GLU A 1 92 ? 11.461 8.090 -8.437 1.00 82.19 92 GLU A CA 1
ATOM 739 C C . GLU A 1 92 ? 12.409 7.883 -9.631 1.00 82.19 92 GLU A C 1
ATOM 741 O O . GLU A 1 92 ? 13.562 7.491 -9.460 1.00 82.19 92 GLU A O 1
ATOM 746 N N . LEU A 1 93 ? 11.915 8.142 -10.842 1.00 74.88 93 LEU A N 1
ATOM 747 C CA . LEU A 1 93 ? 12.653 8.068 -12.101 1.00 74.88 93 LEU A CA 1
ATOM 748 C C . LEU A 1 93 ? 12.344 9.318 -12.927 1.00 74.88 93 LEU A C 1
ATOM 750 O O . LEU A 1 93 ? 11.186 9.560 -13.259 1.00 74.88 93 LEU A O 1
ATOM 754 N N . ASP A 1 94 ? 13.364 10.107 -13.265 1.00 76.12 94 ASP A N 1
ATOM 755 C CA . ASP A 1 94 ? 13.236 11.303 -14.113 1.00 76.12 94 ASP A CA 1
ATOM 756 C C . ASP A 1 94 ? 12.082 12.239 -13.691 1.00 76.12 94 ASP A C 1
ATOM 758 O O . ASP A 1 94 ? 11.259 12.665 -14.506 1.00 76.12 94 ASP A O 1
ATOM 762 N N . HIS A 1 95 ? 11.995 12.532 -12.386 1.00 80.19 95 HIS A N 1
ATOM 763 C CA . HIS A 1 95 ? 10.937 13.347 -11.764 1.00 80.19 95 HIS A CA 1
ATOM 764 C C . HIS A 1 95 ? 9.512 12.778 -11.895 1.00 80.19 95 HIS A C 1
ATOM 766 O O . HIS A 1 95 ? 8.522 13.501 -11.754 1.00 80.19 95 HIS A O 1
ATOM 772 N N . ARG A 1 96 ? 9.387 11.478 -12.163 1.00 82.81 96 ARG A N 1
ATOM 773 C CA . ARG A 1 96 ? 8.129 10.727 -12.164 1.00 82.81 96 ARG A CA 1
ATOM 774 C C . ARG A 1 96 ? 8.194 9.616 -11.125 1.00 82.81 96 ARG A C 1
ATOM 776 O O . ARG A 1 96 ? 9.262 9.092 -10.831 1.00 82.81 96 ARG A O 1
ATOM 783 N N . LEU A 1 97 ? 7.039 9.230 -10.594 1.00 85.88 97 LEU A N 1
ATOM 784 C CA . LEU A 1 97 ? 6.927 8.050 -9.742 1.00 85.88 97 LEU A CA 1
ATOM 785 C C . LEU A 1 97 ? 6.577 6.838 -10.608 1.00 85.88 97 LEU A C 1
ATOM 787 O O . LEU A 1 97 ? 5.494 6.776 -11.188 1.00 85.88 97 LEU A O 1
ATOM 791 N N . GLY A 1 98 ? 7.498 5.883 -10.698 1.00 86.38 98 GLY A N 1
ATOM 792 C CA . GLY A 1 98 ? 7.228 4.534 -11.180 1.00 86.38 98 GLY A CA 1
ATOM 793 C C . GLY A 1 98 ? 6.676 3.689 -10.038 1.00 86.38 98 GLY A C 1
ATOM 794 O O . GLY A 1 98 ? 7.193 3.753 -8.927 1.00 86.38 98 GLY A O 1
ATOM 795 N N . C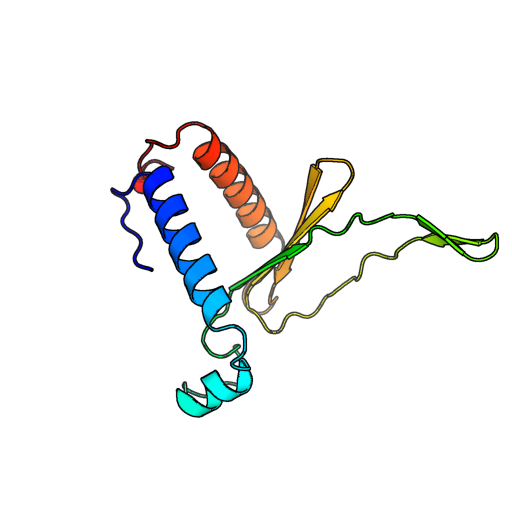YS A 1 99 ? 5.617 2.926 -10.298 1.00 88.19 99 CYS A N 1
ATOM 796 C CA . CYS A 1 99 ? 4.970 2.083 -9.295 1.00 88.19 99 CYS A CA 1
ATOM 797 C C . CYS A 1 99 ? 4.857 0.650 -9.816 1.00 88.19 99 CYS A C 1
ATOM 799 O O . CYS A 1 99 ? 4.414 0.441 -10.945 1.00 88.19 99 CYS A O 1
ATOM 801 N N . CYS A 1 100 ? 5.234 -0.324 -8.993 1.00 88.38 100 CYS A N 1
ATOM 802 C CA . CYS A 1 100 ? 5.132 -1.747 -9.292 1.00 88.38 100 CYS A CA 1
ATOM 803 C C . CYS A 1 100 ? 4.329 -2.446 -8.192 1.00 88.38 100 CYS A C 1
ATOM 805 O O . CYS A 1 100 ? 4.618 -2.267 -7.010 1.00 88.38 100 CYS A O 1
ATOM 807 N N . LEU A 1 101 ? 3.321 -3.231 -8.582 1.00 91.31 101 LEU A N 1
ATOM 808 C CA . LEU A 1 101 ? 2.531 -4.058 -7.671 1.00 91.31 101 LEU A CA 1
ATOM 809 C C . LEU A 1 101 ? 2.881 -5.530 -7.884 1.00 91.31 101 LEU A C 1
ATOM 811 O O . LEU A 1 101 ? 2.536 -6.115 -8.909 1.00 91.31 101 LEU A O 1
ATOM 815 N N . THR A 1 102 ? 3.508 -6.141 -6.885 1.00 92.06 102 THR A N 1
ATOM 816 C CA . THR A 1 102 ? 3.687 -7.595 -6.805 1.00 92.06 102 THR A CA 1
ATOM 817 C C . THR A 1 102 ? 2.613 -8.172 -5.891 1.00 92.06 102 THR A C 1
ATOM 819 O O . THR A 1 102 ? 2.380 -7.648 -4.803 1.00 92.06 102 THR A O 1
ATOM 822 N N . TYR A 1 103 ? 1.958 -9.256 -6.298 1.00 92.56 103 TYR A N 1
ATOM 823 C CA . TYR A 1 103 ? 0.801 -9.804 -5.587 1.00 92.56 103 TYR A CA 1
ATOM 824 C C . TYR A 1 103 ? 0.829 -11.329 -5.511 1.00 92.56 103 TYR A C 1
ATOM 826 O O . TYR A 1 103 ? 1.474 -11.996 -6.322 1.00 92.56 103 TYR A O 1
ATOM 834 N N . SER A 1 104 ? 0.109 -11.878 -4.533 1.00 91.81 104 SER A N 1
ATOM 835 C CA . SER A 1 104 ? -0.141 -13.317 -4.446 1.00 91.81 104 SER A CA 1
ATOM 836 C C . SER A 1 104 ? -1.186 -13.745 -5.476 1.00 91.81 104 SER A C 1
ATOM 838 O O . SER A 1 104 ? -2.341 -13.314 -5.419 1.00 91.81 104 SER A O 1
ATOM 840 N N . THR A 1 105 ? -0.802 -14.635 -6.392 1.00 91.38 105 THR A N 1
ATOM 841 C CA . THR A 1 105 ? -1.705 -15.203 -7.407 1.00 91.38 105 THR A CA 1
ATOM 842 C C . THR A 1 105 ? -2.751 -16.153 -6.825 1.00 91.38 105 THR A C 1
ATOM 844 O O . THR A 1 105 ? -3.726 -16.474 -7.496 1.00 91.38 105 THR A O 1
ATOM 847 N N . ASP A 1 106 ? -2.576 -16.585 -5.574 1.00 90.19 106 ASP A N 1
ATOM 848 C CA . ASP A 1 106 ? -3.588 -17.365 -4.853 1.00 90.19 106 ASP A CA 1
ATOM 849 C C . ASP A 1 106 ? -4.784 -16.488 -4.434 1.00 90.19 106 ASP A C 1
ATOM 851 O O . ASP A 1 106 ? -5.867 -17.004 -4.157 1.00 90.19 106 ASP A O 1
ATOM 855 N N . LEU A 1 107 ? -4.594 -15.160 -4.383 1.00 91.94 107 LEU A N 1
ATOM 856 C CA . LEU A 1 107 ? -5.591 -14.181 -3.930 1.00 91.94 107 LEU A CA 1
ATOM 857 C C . LEU A 1 107 ? -6.084 -13.249 -5.041 1.00 91.94 107 LEU A C 1
ATOM 859 O O . LEU A 1 107 ? -7.244 -12.826 -5.016 1.00 91.94 107 LEU A O 1
ATOM 863 N N . PHE A 1 108 ? -5.217 -12.907 -5.994 1.00 94.44 108 PHE A N 1
ATOM 864 C CA . PHE A 1 108 ? -5.519 -11.937 -7.040 1.00 94.44 108 PHE A CA 1
ATOM 865 C C . PHE A 1 108 ? -5.126 -12.450 -8.420 1.00 94.44 108 PHE A C 1
ATOM 867 O O . PHE A 1 108 ? -4.132 -13.153 -8.584 1.00 94.44 108 PHE A O 1
ATOM 874 N N . ASP A 1 109 ? -5.892 -12.036 -9.422 1.00 94.94 109 ASP A N 1
ATOM 875 C CA . ASP A 1 109 ? -5.539 -12.185 -10.824 1.00 94.94 109 ASP A CA 1
ATOM 876 C C . ASP A 1 109 ? -5.060 -10.846 -11.408 1.00 94.94 109 ASP A C 1
ATOM 878 O O . ASP A 1 109 ? -5.219 -9.771 -10.817 1.00 94.94 109 ASP A O 1
ATOM 882 N N . GLU A 1 110 ? -4.440 -10.921 -12.583 1.00 94.88 110 GLU A N 1
ATOM 883 C CA . GLU A 1 110 ? -3.895 -9.754 -13.275 1.00 94.88 110 GLU A CA 1
ATOM 884 C C . GLU A 1 110 ? -4.957 -8.674 -13.564 1.00 94.88 110 GLU A C 1
ATOM 886 O O . GLU A 1 110 ? -4.699 -7.511 -13.237 1.00 94.88 110 GLU A O 1
ATOM 891 N N . PRO A 1 111 ? -6.162 -8.996 -14.086 1.00 97.62 111 PRO A N 1
ATOM 892 C CA . PRO A 1 111 ? -7.184 -7.981 -14.336 1.00 97.62 111 PRO A CA 1
ATOM 893 C C . PRO A 1 111 ? -7.605 -7.229 -13.070 1.00 97.62 111 PRO A C 1
ATOM 895 O O . PRO A 1 111 ? -7.785 -6.010 -13.107 1.00 97.62 111 PRO A O 1
ATOM 898 N N . ARG A 1 112 ? -7.728 -7.926 -11.933 1.00 96.50 112 ARG A N 1
ATOM 899 C CA . ARG A 1 112 ? -8.090 -7.297 -10.661 1.00 96.50 112 ARG A CA 1
ATOM 900 C C . ARG A 1 112 ? -7.015 -6.341 -10.170 1.00 96.50 112 ARG A C 1
ATOM 902 O O . ARG A 1 112 ? -7.345 -5.256 -9.697 1.00 96.50 112 ARG A O 1
ATOM 909 N N . ILE A 1 113 ? -5.744 -6.717 -10.280 1.00 96.38 113 ILE A N 1
ATOM 910 C CA . ILE A 1 113 ? -4.638 -5.850 -9.858 1.00 96.38 113 ILE A CA 1
ATOM 911 C C . ILE A 1 113 ? -4.507 -4.638 -10.779 1.00 96.38 113 ILE A C 1
ATOM 913 O O . ILE A 1 113 ? -4.294 -3.534 -10.281 1.00 96.38 113 ILE A O 1
ATOM 917 N N . ALA A 1 114 ? -4.716 -4.807 -12.086 1.00 95.75 114 ALA A N 1
ATOM 918 C CA . ALA A 1 114 ? -4.763 -3.688 -13.025 1.00 95.75 114 ALA A CA 1
ATOM 919 C C . ALA A 1 114 ? -5.864 -2.683 -12.644 1.00 95.75 114 ALA A C 1
ATOM 921 O O . ALA A 1 114 ? -5.598 -1.488 -12.519 1.00 95.75 114 ALA A O 1
ATOM 922 N N . GLN A 1 115 ? -7.071 -3.169 -12.341 1.00 97.75 115 GLN A N 1
ATOM 923 C CA . GLN A 1 115 ? -8.166 -2.315 -11.879 1.00 97.75 115 GLN A CA 1
ATOM 924 C C . GLN A 1 115 ? -7.848 -1.632 -10.535 1.00 97.75 115 GLN A C 1
ATOM 926 O O . GLN A 1 115 ? -8.129 -0.447 -10.351 1.00 97.75 115 GLN A O 1
ATOM 931 N N . MET A 1 116 ? -7.237 -2.348 -9.586 1.00 96.81 116 MET A N 1
ATOM 932 C CA . MET A 1 116 ? -6.802 -1.762 -8.314 1.00 96.81 116 MET A CA 1
ATOM 933 C C . MET A 1 116 ? -5.754 -0.661 -8.516 1.00 96.81 116 MET A C 1
ATOM 935 O O . MET A 1 116 ? -5.807 0.347 -7.814 1.00 96.81 116 MET A O 1
ATOM 939 N N . ALA A 1 117 ? -4.838 -0.817 -9.475 1.00 95.88 117 ALA A N 1
ATOM 940 C CA . ALA A 1 117 ? -3.846 0.200 -9.809 1.00 95.88 117 ALA A CA 1
ATOM 941 C C . ALA A 1 117 ? -4.498 1.472 -10.377 1.00 95.88 117 ALA A C 1
ATOM 943 O O . ALA A 1 117 ? -4.130 2.578 -9.979 1.00 95.88 117 ALA A O 1
ATOM 944 N N . GLU A 1 118 ? -5.505 1.331 -11.243 1.00 96.81 118 GLU A N 1
ATOM 945 C CA . GLU A 1 118 ? -6.291 2.466 -11.749 1.00 96.81 118 GLU A CA 1
ATOM 946 C C . GLU A 1 118 ? -7.050 3.178 -10.623 1.00 96.81 118 GLU A C 1
ATOM 948 O O . GLU A 1 118 ? -7.015 4.404 -10.518 1.00 96.81 118 GLU A O 1
ATOM 953 N N . HIS A 1 119 ? -7.700 2.420 -9.736 1.00 96.12 119 HIS A N 1
ATOM 954 C CA . HIS A 1 119 ? -8.383 2.983 -8.570 1.00 96.12 119 HIS A CA 1
ATOM 955 C C . HIS A 1 119 ? -7.420 3.697 -7.625 1.00 96.12 119 HIS A C 1
ATOM 957 O O . HIS A 1 119 ? -7.736 4.777 -7.132 1.00 96.12 119 HIS A O 1
ATOM 963 N N . TRP A 1 120 ? -6.232 3.136 -7.405 1.00 95.31 120 TRP A N 1
ATOM 964 C CA . TRP A 1 120 ? -5.200 3.772 -6.599 1.00 95.31 120 TRP A CA 1
ATOM 965 C C . TRP A 1 120 ? -4.720 5.086 -7.224 1.00 95.31 120 TRP A C 1
ATOM 967 O O . TRP A 1 120 ? -4.622 6.087 -6.519 1.00 95.31 120 TRP A O 1
ATOM 977 N N . LEU A 1 121 ? -4.506 5.127 -8.543 1.00 95.00 121 LEU A N 1
ATOM 978 C CA . LEU A 1 121 ? -4.142 6.358 -9.247 1.00 95.00 121 LEU A CA 1
ATOM 979 C C . LEU A 1 121 ? -5.236 7.430 -9.134 1.00 95.00 121 LEU A C 1
ATOM 981 O O . LEU A 1 121 ? -4.928 8.583 -8.833 1.00 95.00 121 LEU A O 1
ATOM 985 N N . ASN A 1 122 ? -6.501 7.052 -9.327 1.00 95.75 122 ASN A N 1
ATOM 986 C CA . ASN A 1 122 ? -7.631 7.971 -9.178 1.00 95.75 122 ASN A CA 1
ATOM 987 C C . ASN A 1 122 ? -7.728 8.507 -7.745 1.00 95.75 122 ASN A C 1
ATOM 989 O O . ASN A 1 122 ? -7.905 9.708 -7.547 1.00 95.75 122 ASN A O 1
ATOM 993 N N . LEU A 1 123 ? -7.541 7.638 -6.747 1.00 95.19 123 LEU A N 1
ATOM 994 C CA . LEU A 1 123 ? -7.527 8.032 -5.343 1.00 95.19 123 LEU A CA 1
ATOM 995 C C . LEU A 1 123 ? -6.388 9.019 -5.060 1.00 95.19 123 LEU A C 1
ATOM 997 O O . LEU A 1 123 ? -6.624 10.048 -4.440 1.00 95.19 123 LEU A O 1
ATOM 1001 N N . LEU A 1 124 ? -5.169 8.765 -5.551 1.00 94.12 124 LEU A N 1
ATOM 1002 C CA . LEU A 1 124 ? -4.049 9.703 -5.408 1.00 94.12 124 LEU A CA 1
ATOM 1003 C C . LEU A 1 124 ? -4.368 11.074 -6.016 1.00 94.12 124 LEU A C 1
ATOM 1005 O O . LEU A 1 124 ? -4.067 12.096 -5.406 1.00 94.12 124 LEU A O 1
ATOM 1009 N N . GLN A 1 125 ? -4.989 11.109 -7.196 1.00 95.25 125 GLN A N 1
ATOM 1010 C CA . GLN A 1 125 ? -5.397 12.361 -7.834 1.00 95.25 125 GLN A CA 1
ATOM 1011 C C . GLN A 1 125 ? -6.450 13.107 -7.006 1.00 95.25 125 GLN A C 1
ATOM 1013 O O . GLN A 1 125 ? -6.315 14.314 -6.807 1.00 95.25 125 GLN A O 1
ATOM 1018 N N . ALA A 1 126 ? -7.455 12.401 -6.484 1.00 94.81 126 ALA A N 1
ATOM 1019 C CA . ALA A 1 126 ? -8.496 12.986 -5.643 1.00 94.81 126 ALA A CA 1
ATOM 1020 C C . ALA A 1 126 ? -7.928 13.529 -4.318 1.00 94.81 126 ALA A C 1
ATOM 1022 O O . ALA A 1 126 ? -8.212 14.665 -3.944 1.00 94.81 126 ALA A O 1
ATOM 1023 N N . LEU A 1 127 ? -7.031 12.777 -3.668 1.00 94.94 127 LEU A N 1
ATOM 1024 C CA . LEU A 1 127 ? -6.334 13.205 -2.448 1.00 94.94 127 LEU A CA 1
ATOM 1025 C C . LEU A 1 127 ? -5.506 14.489 -2.653 1.00 94.94 127 LEU A C 1
ATOM 1027 O O . LEU A 1 127 ? -5.334 15.272 -1.720 1.00 94.94 127 LEU A O 1
ATOM 1031 N N . LEU A 1 128 ? -4.973 14.713 -3.857 1.00 94.50 128 LEU A N 1
ATOM 1032 C CA . LEU A 1 128 ? -4.198 15.913 -4.185 1.00 94.50 128 LEU A CA 1
ATOM 1033 C C . LEU A 1 128 ? -5.070 17.112 -4.585 1.00 94.50 128 LEU A C 1
ATOM 1035 O O . LEU A 1 128 ? -4.596 18.246 -4.512 1.00 94.50 128 LEU A O 1
ATOM 1039 N N . ALA A 1 129 ? -6.308 16.878 -5.025 1.00 96.94 129 ALA A N 1
ATOM 1040 C CA . ALA A 1 129 ? -7.179 17.918 -5.563 1.00 96.94 129 ALA A CA 1
ATOM 1041 C C . ALA A 1 129 ? -7.755 18.834 -4.472 1.00 96.94 129 ALA A C 1
ATOM 1043 O O . ALA A 1 129 ? -7.713 20.056 -4.624 1.00 96.94 129 ALA A O 1
ATOM 1044 N N . ASP A 1 130 ? -8.261 18.261 -3.375 1.00 96.06 130 ASP A N 1
ATOM 1045 C CA . ASP A 1 130 ? -8.815 19.020 -2.249 1.00 96.06 130 ASP A CA 1
ATOM 1046 C C . ASP A 1 130 ? -8.474 18.371 -0.891 1.00 96.06 130 ASP A C 1
ATOM 1048 O O . ASP A 1 130 ? -9.127 17.419 -0.458 1.00 96.06 130 ASP A O 1
ATOM 1052 N N . PRO A 1 131 ? -7.492 18.919 -0.148 1.00 94.56 131 PRO A N 1
ATOM 1053 C CA . PRO A 1 131 ? -7.134 18.427 1.180 1.00 94.56 131 PRO A CA 1
ATOM 1054 C C . PRO A 1 131 ? -8.253 18.524 2.234 1.00 94.56 131 PRO A C 1
ATOM 1056 O O . PRO A 1 131 ? -8.122 17.932 3.307 1.00 94.56 131 PRO A O 1
ATOM 1059 N N . GLN A 1 132 ? -9.321 19.293 1.993 1.00 97.00 132 GLN A N 1
ATOM 1060 C CA . GLN A 1 132 ? -10.463 19.411 2.909 1.00 97.00 132 GLN A CA 1
ATOM 1061 C C . GLN A 1 132 ? -11.612 18.453 2.574 1.00 97.00 132 GLN A C 1
ATOM 1063 O O . GLN A 1 132 ? -12.507 18.290 3.407 1.00 97.00 132 GLN A O 1
ATOM 1068 N N . GLN A 1 133 ? -11.569 17.784 1.418 1.00 97.06 133 GLN A N 1
ATOM 1069 C CA . GLN A 1 133 ? -12.559 16.782 1.031 1.00 97.06 133 GLN A CA 1
ATOM 1070 C C . GLN A 1 133 ? -12.586 15.629 2.036 1.00 97.06 133 GLN A C 1
ATOM 1072 O O . GLN A 1 133 ? -11.551 15.227 2.582 1.00 97.06 133 GLN A O 1
ATOM 1077 N N . ARG A 1 134 ? -13.784 15.100 2.298 1.00 97.62 134 ARG A N 1
ATOM 1078 C CA . ARG A 1 134 ? -13.963 13.975 3.218 1.00 97.62 134 ARG A CA 1
ATOM 1079 C C . ARG A 1 134 ? -13.555 12.667 2.561 1.00 97.62 134 ARG A C 1
ATOM 1081 O O . ARG A 1 134 ? -13.830 12.450 1.388 1.00 97.62 134 ARG A O 1
ATOM 1088 N N . LEU A 1 135 ? -12.999 11.744 3.343 1.00 96.00 135 LEU A N 1
ATOM 1089 C CA . LEU A 1 135 ? -12.577 10.437 2.830 1.00 96.00 135 LEU A CA 1
ATOM 1090 C C . LEU A 1 135 ? -13.730 9.617 2.225 1.00 96.00 135 LEU A C 1
ATOM 1092 O O . LEU A 1 135 ? -13.505 8.838 1.310 1.00 96.00 135 LEU A O 1
ATOM 1096 N N . SER A 1 136 ? -14.958 9.780 2.727 1.00 96.56 136 SER A N 1
ATOM 1097 C CA . SER A 1 136 ? -16.157 9.101 2.198 1.00 96.56 136 SER A CA 1
ATOM 1098 C C . SER A 1 136 ? -16.671 9.657 0.866 1.00 96.56 136 SER A C 1
ATOM 1100 O O . SER A 1 136 ? -17.593 9.085 0.290 1.00 96.56 136 SER A O 1
ATOM 1102 N N . GLU A 1 137 ? -16.099 10.763 0.397 1.00 95.00 137 GLU A N 1
ATOM 1103 C CA . GLU A 1 137 ? -16.469 11.438 -0.848 1.00 95.00 137 GLU A CA 1
ATOM 1104 C C . GLU A 1 137 ? -15.417 11.228 -1.953 1.00 95.00 137 GLU A C 1
ATOM 1106 O O . GLU A 1 137 ? -15.533 11.851 -3.009 1.00 95.00 137 GLU A O 1
ATOM 1111 N N . LEU A 1 138 ? -14.393 10.402 -1.696 1.00 91.38 138 LEU A N 1
ATOM 1112 C CA . LEU A 1 138 ? -13.324 10.032 -2.633 1.00 91.38 138 LEU A CA 1
ATOM 1113 C C . LEU A 1 138 ? -13.687 8.809 -3.485 1.00 91.38 138 LEU A C 1
ATOM 1115 O O . LEU A 1 138 ? -14.393 7.909 -2.973 1.00 91.38 138 LEU A O 1
#

pLDDT: mean 87.36, std 11.39, range [54.66, 97.75]

Radius of gyration: 18.55 Å; Cα contacts (8 Å, |Δi|>4): 142; chains: 1; bounding box: 52×40×42 Å

Foldseek 3Di:
DDDDQQDFLLRVVVVVVVVVVVCVVVVVDDPVVVCVVVVPDDDPQADPPAQEAEEEDEDAPPQWDDDPNDTDGDDDPPCQDDRHQWYWYWYQYPNDTDIDIHHDPVNDDPVVVVVVVVVVVVVVVVSVPDRGDGNNVD

Nearest PDB structures (foldseek):
  8qnf-assembly1_A  TM=8.911E-01  e=3.928E-06  Streptomyces regensis
  2jgp-assembly1_A  TM=9.223E-01  e=6.206E-06  Brevibacillus brevis
  8rz6-assembly1_A  TM=8.492E-01  e=6.962E-05  Streptomyces regensis
  8rz6-assembly1_B  TM=8.555E-01  e=2.257E-04  Streptomyces regensis
  6ta8-assembly1_A  TM=5.133E-01  e=3.631E-01  Brevibacillus parabrevis

Organism: Pseudomonas savastanoi (NCBI:txid29438)